Protein AF-A0A250XD36-F1 (afdb_monomer)

Mean predicted aligned error: 7.3 Å

Solvent-accessible surface area (backbone atoms only — not comparable to full-atom values): 6509 Å² total; per-residue (Å²): 131,86,70,87,44,87,92,45,79,80,44,81,89,50,89,79,45,75,67,58,54,51,52,44,54,56,50,49,56,47,53,50,45,56,51,50,42,64,72,39,62,94,52,95,69,84,75,80,81,83,82,62,70,54,54,71,59,76,85,60,74,85,55,56,66,67,59,54,50,51,42,40,72,71,70,50,64,48,60,79,84,61,36,33,48,61,68,65,25,48,47,53,57,52,49,70,74,68,48,84,89,113

Radius of gyration: 17.09 Å; Cα contacts (8 Å, |Δi|>4): 54; chains: 1; bounding box: 40×34×37 Å

Secondary structure (DSSP, 8-state):
-----GGGTT-SSS---HHHHHHHHHHHHHHHHHHHHHHTTTSS----------B-SGGGTTS-HHHHHHHHHTT-TTTTTSPBPHHHHHHHHHHHHH-TT-

Structure (mmCIF, N/CA/C/O backbone):
data_AF-A0A250XD36-F1
#
_entry.id   AF-A0A250XD36-F1
#
loop_
_atom_site.group_PDB
_atom_site.id
_atom_site.type_symbol
_atom_site.label_atom_id
_atom_site.label_alt_id
_atom_site.label_comp_id
_atom_site.label_asym_id
_atom_site.label_entity_id
_atom_site.label_seq_id
_atom_site.pdbx_PDB_ins_code
_atom_site.Cartn_x
_atom_site.Cartn_y
_atom_site.Cartn_z
_atom_site.occupancy
_atom_site.B_iso_or_equiv
_atom_site.auth_seq_id
_atom_site.auth_comp_id
_atom_site.auth_asym_id
_atom_site.auth_atom_id
_atom_site.pdbx_PDB_model_num
ATOM 1 N N . MET A 1 1 ? -3.269 -0.573 -23.663 1.00 44.91 1 MET A N 1
ATOM 2 C CA . MET A 1 1 ? -3.031 -0.840 -22.226 1.00 44.91 1 MET A CA 1
ATOM 3 C C . MET A 1 1 ? -3.424 -2.287 -21.967 1.00 44.91 1 MET A C 1
ATOM 5 O O . MET A 1 1 ? -4.543 -2.644 -22.304 1.00 44.91 1 MET A O 1
ATOM 9 N N . SER A 1 2 ? -2.521 -3.144 -21.484 1.00 54.47 2 SER A N 1
ATOM 10 C CA . SER A 1 2 ? -2.882 -4.524 -21.128 1.00 54.47 2 SER A CA 1
ATOM 11 C C . SER A 1 2 ? -3.705 -4.494 -19.840 1.00 54.47 2 SER A C 1
ATOM 13 O O . SER A 1 2 ? -3.175 -4.134 -18.789 1.00 54.47 2 SER A O 1
ATOM 15 N N . GLY A 1 3 ? -4.999 -4.788 -19.940 1.00 70.31 3 GLY A N 1
ATOM 16 C CA . GLY A 1 3 ? -5.920 -4.789 -18.803 1.00 70.31 3 GLY A CA 1
ATOM 17 C C . GLY A 1 3 ? -5.608 -5.870 -17.760 1.00 70.31 3 GLY A C 1
ATOM 18 O O . GLY A 1 3 ? -4.726 -6.717 -17.946 1.00 70.31 3 GLY A O 1
ATOM 19 N N . PHE A 1 4 ? -6.353 -5.823 -16.653 1.00 83.31 4 PHE A N 1
ATOM 20 C CA . PHE A 1 4 ? -6.370 -6.869 -15.632 1.00 83.31 4 PHE A CA 1
ATOM 21 C C . PHE A 1 4 ? -6.838 -8.182 -16.270 1.00 83.31 4 PHE A C 1
ATOM 23 O O . PHE A 1 4 ? -7.986 -8.282 -16.696 1.00 83.31 4 PHE A O 1
ATOM 30 N N . ASP A 1 5 ? -5.945 -9.165 -16.371 1.00 88.75 5 ASP A N 1
ATOM 31 C CA . ASP A 1 5 ? -6.244 -10.454 -16.999 1.00 88.75 5 ASP A CA 1
ATOM 32 C C . ASP A 1 5 ? -6.368 -11.532 -15.925 1.00 88.75 5 ASP A C 1
ATOM 34 O O . ASP A 1 5 ? -5.372 -12.005 -15.375 1.00 88.75 5 ASP A O 1
ATOM 38 N N . ILE A 1 6 ? -7.610 -11.906 -15.620 1.00 90.00 6 ILE A N 1
ATOM 39 C CA . ILE A 1 6 ? -7.922 -12.933 -14.624 1.00 90.00 6 ILE A CA 1
ATOM 40 C C . ILE A 1 6 ? -7.454 -14.333 -15.051 1.00 90.00 6 ILE A C 1
ATOM 42 O O . ILE A 1 6 ? -7.178 -15.171 -14.196 1.00 90.00 6 ILE A O 1
ATOM 46 N N . ASN A 1 7 ? -7.302 -14.576 -16.355 1.00 93.50 7 ASN A N 1
ATOM 47 C CA . ASN A 1 7 ? -6.878 -15.866 -16.902 1.00 93.50 7 ASN A CA 1
ATOM 48 C C . ASN A 1 7 ? -5.346 -15.990 -17.002 1.00 93.50 7 ASN A C 1
ATOM 50 O O . ASN A 1 7 ? -4.831 -17.075 -17.293 1.00 93.50 7 ASN A O 1
ATOM 54 N N . ASP A 1 8 ? -4.615 -14.897 -16.760 1.00 94.06 8 ASP A N 1
ATOM 55 C CA . ASP A 1 8 ? -3.151 -14.857 -16.729 1.00 94.06 8 ASP A CA 1
ATOM 56 C C . ASP A 1 8 ? -2.610 -13.851 -15.695 1.00 94.06 8 ASP A C 1
ATOM 58 O O . ASP A 1 8 ? -1.817 -12.946 -15.989 1.00 94.06 8 ASP A O 1
ATOM 62 N N . LEU A 1 9 ? -3.015 -14.029 -14.433 1.00 92.12 9 LEU A N 1
ATOM 63 C CA . LEU A 1 9 ? -2.594 -13.167 -13.319 1.00 92.12 9 LEU A CA 1
ATOM 64 C C . LEU A 1 9 ? -1.066 -13.067 -13.170 1.00 92.12 9 LEU A C 1
ATOM 66 O O . LEU A 1 9 ? -0.550 -12.032 -12.749 1.00 92.12 9 LEU A O 1
ATOM 70 N N . ASN A 1 10 ? -0.351 -14.128 -13.553 1.00 93.62 10 ASN A N 1
ATOM 71 C CA . ASN A 1 10 ? 1.096 -14.266 -13.401 1.00 93.62 10 ASN A CA 1
ATOM 72 C C . ASN A 1 10 ? 1.888 -13.919 -14.671 1.00 93.62 10 ASN A C 1
ATOM 74 O O . ASN A 1 10 ? 3.087 -14.180 -14.708 1.00 93.62 10 ASN A O 1
ATOM 78 N N . TRP A 1 11 ? 1.247 -13.337 -15.695 1.00 93.94 11 TRP A N 1
ATOM 79 C CA . TRP A 1 11 ? 1.914 -12.898 -16.930 1.00 93.94 11 TRP A CA 1
ATOM 80 C C . TRP A 1 11 ? 2.715 -14.018 -17.627 1.00 93.94 11 TRP A C 1
ATOM 82 O O . TRP A 1 11 ? 3.808 -13.782 -1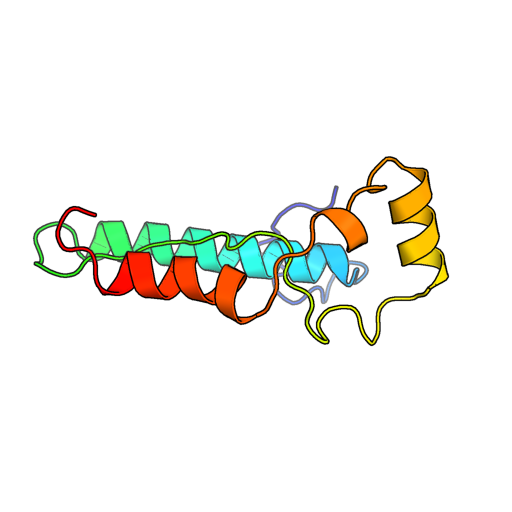8.139 1.00 93.94 11 TRP A O 1
ATOM 92 N N . LYS A 1 12 ? 2.192 -15.249 -17.637 1.00 94.88 12 LYS A N 1
ATOM 93 C CA . LYS A 1 12 ? 2.835 -16.415 -18.265 1.00 94.88 12 LYS A CA 1
ATOM 94 C C . LYS A 1 12 ? 2.620 -16.465 -19.777 1.00 94.88 12 LYS A C 1
ATOM 96 O O . LYS A 1 12 ? 3.446 -17.031 -20.486 1.00 94.88 12 LYS A O 1
ATOM 101 N N . LYS A 1 13 ? 1.502 -15.924 -20.267 1.00 93.81 13 LYS A N 1
ATOM 102 C CA . LYS A 1 13 ? 1.073 -16.003 -21.676 1.00 93.81 13 LYS A CA 1
ATOM 103 C C . LYS A 1 13 ? 1.265 -14.689 -22.433 1.00 93.81 13 LYS A C 1
ATOM 105 O O . LYS A 1 13 ? 1.089 -14.649 -23.647 1.00 93.81 13 LYS A O 1
ATOM 110 N N . ARG A 1 14 ? 1.618 -13.609 -21.733 1.00 90.44 14 ARG A N 1
ATOM 111 C CA . ARG A 1 14 ? 1.808 -12.265 -22.295 1.00 90.44 14 ARG A CA 1
ATOM 112 C C . ARG A 1 14 ? 3.144 -11.666 -21.875 1.00 90.44 14 ARG A C 1
ATOM 114 O O . ARG A 1 14 ? 3.711 -12.030 -20.851 1.00 90.44 14 ARG A O 1
ATOM 121 N N . LYS A 1 15 ? 3.635 -10.699 -22.654 1.00 91.56 15 LYS A N 1
ATOM 122 C CA . LYS A 1 15 ? 4.897 -10.003 -22.369 1.00 91.56 15 LYS A CA 1
ATOM 123 C C . LYS A 1 15 ? 4.834 -9.307 -21.007 1.00 91.56 15 LYS A C 1
ATOM 125 O O . LYS A 1 15 ? 4.019 -8.407 -20.823 1.00 91.56 15 LYS A O 1
ATOM 130 N N . TYR A 1 16 ? 5.728 -9.679 -20.092 1.00 89.44 16 TYR A N 1
ATOM 131 C CA . TYR A 1 16 ? 5.847 -9.043 -18.782 1.00 89.44 16 TYR A CA 1
ATOM 132 C C . TYR A 1 16 ? 6.232 -7.565 -18.903 1.00 89.44 16 TYR A C 1
ATOM 134 O O . TYR A 1 16 ? 7.165 -7.203 -19.624 1.00 89.44 16 TYR A O 1
ATOM 142 N N . THR A 1 17 ? 5.535 -6.711 -18.153 1.00 86.62 17 THR A N 1
ATOM 143 C CA . THR A 1 17 ? 5.922 -5.309 -17.970 1.00 86.62 17 THR A CA 1
ATOM 144 C C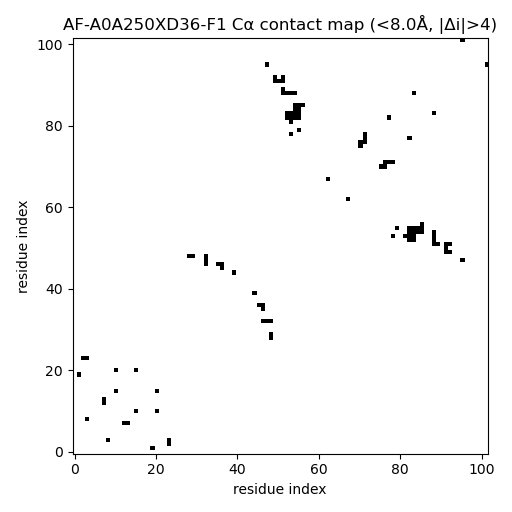 . THR A 1 17 ? 5.931 -4.987 -16.472 1.00 86.62 17 THR A C 1
ATOM 146 O O . THR A 1 17 ? 4.905 -5.187 -15.822 1.00 86.62 17 THR A O 1
ATOM 149 N N . PRO A 1 18 ? 7.041 -4.480 -15.894 1.00 84.06 18 PRO A N 1
ATOM 150 C CA . PRO A 1 18 ? 7.119 -4.222 -14.453 1.00 84.06 18 PRO A CA 1
ATOM 151 C C . PRO A 1 18 ? 6.004 -3.302 -13.937 1.00 84.06 18 PRO A C 1
ATOM 153 O O . PRO A 1 18 ? 5.345 -3.615 -12.949 1.00 84.06 18 PRO A O 1
ATOM 156 N N . TRP A 1 19 ? 5.734 -2.200 -14.646 1.00 82.81 19 TRP A N 1
ATOM 157 C CA . TRP A 1 19 ? 4.672 -1.258 -14.281 1.00 82.81 19 TRP A CA 1
ATOM 158 C C . TRP A 1 19 ? 3.270 -1.830 -14.461 1.00 82.81 19 TRP A C 1
ATOM 160 O O . TRP A 1 19 ? 2.413 -1.597 -13.613 1.00 82.81 19 TRP A O 1
ATOM 170 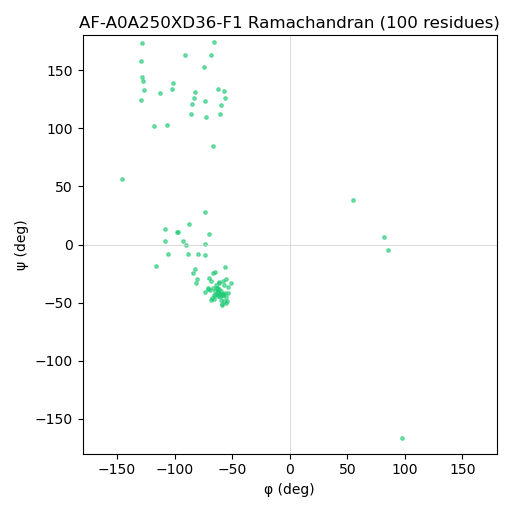N N . GLY A 1 20 ? 3.031 -2.598 -15.528 1.00 87.69 20 GLY A N 1
ATOM 171 C CA . GLY A 1 20 ? 1.739 -3.245 -15.747 1.00 87.69 20 GLY A CA 1
ATOM 172 C C . GLY A 1 20 ? 1.449 -4.300 -14.682 1.00 87.69 20 GLY A C 1
ATOM 173 O O . GLY A 1 20 ? 0.349 -4.332 -14.134 1.00 87.69 20 GLY A O 1
ATOM 174 N N . ALA A 1 21 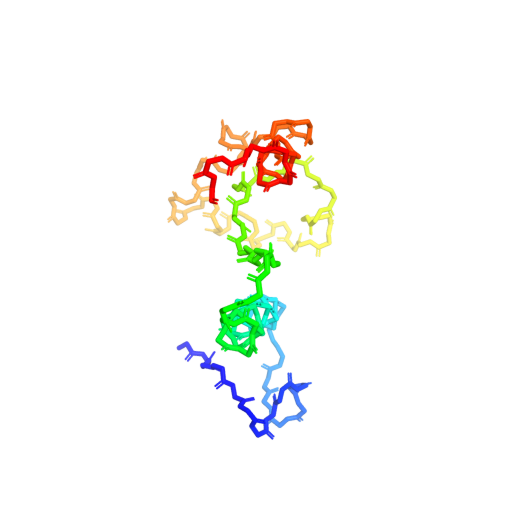? 2.443 -5.120 -14.332 1.00 89.75 21 ALA A N 1
ATOM 175 C CA . ALA A 1 21 ? 2.316 -6.117 -13.275 1.00 89.75 21 ALA A CA 1
ATOM 176 C C . ALA A 1 21 ? 2.109 -5.466 -11.897 1.00 89.75 21 ALA A C 1
ATOM 178 O O . ALA A 1 21 ? 1.213 -5.871 -11.153 1.00 89.75 21 ALA A O 1
ATOM 179 N N . TYR A 1 22 ? 2.865 -4.406 -11.586 1.00 88.00 22 TYR A N 1
ATOM 180 C CA . TYR A 1 22 ? 2.676 -3.612 -10.370 1.00 88.00 22 TYR A CA 1
ATOM 181 C C . TYR A 1 22 ? 1.268 -3.007 -10.297 1.00 88.00 22 TYR A C 1
ATOM 183 O O . TYR A 1 22 ? 0.573 -3.213 -9.301 1.00 88.00 22 TYR A O 1
ATOM 191 N N . ALA A 1 23 ? 0.811 -2.329 -11.355 1.00 89.44 23 ALA A N 1
ATOM 192 C CA . ALA A 1 23 ? -0.530 -1.750 -11.421 1.00 89.44 23 ALA A CA 1
ATOM 193 C C . ALA A 1 23 ? -1.622 -2.818 -11.240 1.00 89.44 23 ALA A C 1
ATOM 195 O O . ALA A 1 23 ? -2.552 -2.613 -10.460 1.00 89.44 23 ALA A O 1
ATOM 196 N N . GLN A 1 24 ? -1.471 -3.986 -11.876 1.00 93.56 24 GLN A N 1
ATOM 197 C CA . GLN A 1 24 ? -2.384 -5.116 -11.697 1.00 93.56 24 GLN A CA 1
ATOM 198 C C . GLN A 1 24 ? -2.431 -5.590 -10.237 1.00 93.56 24 GLN A C 1
ATOM 200 O O . GLN A 1 24 ? -3.520 -5.795 -9.705 1.00 93.56 24 GLN A O 1
ATOM 205 N N . SER A 1 25 ? -1.282 -5.716 -9.564 1.00 93.31 25 SER A N 1
ATOM 206 C CA . SER A 1 25 ? -1.242 -6.107 -8.144 1.00 93.31 25 SER A CA 1
ATOM 207 C C . SER A 1 25 ? -1.919 -5.085 -7.223 1.00 93.31 25 SER A C 1
ATOM 209 O O . SER A 1 25 ? -2.610 -5.459 -6.278 1.00 93.31 25 SER A O 1
ATOM 211 N N . LYS A 1 26 ? -1.782 -3.782 -7.510 1.00 94.00 26 LYS A N 1
ATOM 212 C CA . LYS A 1 26 ? -2.440 -2.729 -6.724 1.00 94.00 26 LYS A CA 1
ATOM 213 C C . LYS A 1 26 ? -3.945 -2.701 -6.959 1.00 94.00 26 LYS A C 1
ATOM 215 O O . LYS A 1 26 ? -4.691 -2.540 -5.997 1.00 94.00 26 LYS A O 1
ATOM 220 N N . LEU A 1 27 ? -4.390 -2.940 -8.191 1.00 94.44 27 LEU A N 1
ATOM 221 C CA . LEU A 1 27 ? -5.808 -3.131 -8.488 1.00 94.44 27 LEU A CA 1
ATOM 222 C C . LEU A 1 27 ? -6.369 -4.370 -7.772 1.00 94.44 27 LEU A C 1
ATOM 224 O O . LEU A 1 27 ? -7.450 -4.290 -7.196 1.00 94.44 27 LEU A O 1
ATOM 228 N N . ALA A 1 28 ? -5.623 -5.479 -7.730 1.00 94.69 28 ALA A N 1
ATOM 229 C CA . ALA A 1 28 ? -6.030 -6.680 -6.999 1.00 94.69 28 ALA A CA 1
ATOM 230 C C . ALA A 1 28 ? -6.263 -6.397 -5.503 1.00 94.69 28 ALA A C 1
ATOM 232 O O . ALA A 1 28 ? -7.283 -6.816 -4.964 1.00 94.69 28 ALA A O 1
ATOM 233 N N . ASN A 1 29 ? -5.386 -5.623 -4.852 1.00 96.12 29 ASN A N 1
ATOM 234 C CA . ASN A 1 29 ? -5.589 -5.207 -3.457 1.00 96.12 29 ASN A CA 1
ATOM 235 C C . ASN A 1 29 ? -6.889 -4.407 -3.266 1.00 96.12 29 ASN A C 1
ATOM 237 O O . ASN A 1 29 ? -7.587 -4.603 -2.273 1.00 96.12 29 ASN A O 1
ATOM 241 N N . ILE A 1 30 ? -7.225 -3.518 -4.208 1.00 96.81 30 ILE A N 1
ATOM 242 C CA . ILE A 1 30 ? -8.464 -2.727 -4.147 1.00 96.81 30 ILE A CA 1
ATOM 243 C C . ILE A 1 30 ? -9.691 -3.632 -4.280 1.00 96.81 30 ILE A C 1
ATOM 245 O O . ILE A 1 30 ? -10.632 -3.520 -3.495 1.00 96.81 30 ILE A O 1
ATOM 249 N N . LEU A 1 31 ? -9.672 -4.545 -5.253 1.00 95.56 31 LEU A N 1
ATOM 250 C CA . LEU A 1 31 ? -10.761 -5.498 -5.472 1.00 95.56 31 LEU A CA 1
ATOM 251 C C . LEU A 1 31 ? -10.950 -6.430 -4.270 1.00 95.56 31 LEU A C 1
ATOM 253 O O . LEU A 1 31 ? -12.088 -6.678 -3.873 1.00 95.56 31 LEU A O 1
ATOM 257 N N . LEU A 1 32 ? -9.851 -6.885 -3.660 1.00 96.31 32 LEU A N 1
ATOM 258 C CA . LEU A 1 32 ? -9.875 -7.701 -2.447 1.00 96.31 32 LEU A CA 1
ATOM 259 C C . LEU A 1 32 ? -10.578 -6.969 -1.304 1.00 96.31 32 LEU A C 1
ATOM 261 O O . LEU A 1 32 ? -11.512 -7.509 -0.719 1.00 96.31 32 LEU A O 1
ATOM 265 N N . VAL A 1 33 ? -10.169 -5.736 -1.006 1.00 97.50 33 VAL A N 1
ATOM 266 C CA . VAL A 1 33 ? -10.802 -4.949 0.059 1.00 97.50 33 VAL A CA 1
ATOM 267 C C . VAL A 1 33 ? -12.273 -4.688 -0.244 1.00 97.50 33 VAL A C 1
ATOM 269 O O . VAL A 1 33 ? -13.096 -4.839 0.651 1.00 97.50 33 VAL A O 1
ATOM 272 N N . LYS A 1 34 ? -12.629 -4.357 -1.492 1.00 97.12 34 LYS A N 1
ATOM 273 C CA . LYS A 1 34 ? -14.032 -4.160 -1.882 1.00 97.12 34 LYS A CA 1
ATOM 274 C C . LYS A 1 34 ? -14.874 -5.410 -1.612 1.00 97.12 34 LYS A C 1
ATOM 276 O O . LYS A 1 34 ? -15.987 -5.296 -1.108 1.00 97.12 34 LYS A O 1
ATOM 281 N N . HIS A 1 35 ? -14.348 -6.589 -1.937 1.00 97.75 35 HIS A N 1
ATOM 282 C CA . HIS A 1 35 ? -15.033 -7.849 -1.671 1.00 97.75 35 HIS A CA 1
ATOM 283 C C . HIS A 1 35 ? -15.138 -8.143 -0.169 1.00 97.75 35 HIS A C 1
ATOM 285 O O . HIS A 1 35 ? -16.222 -8.459 0.312 1.00 97.75 35 HIS A O 1
ATOM 291 N N . LEU A 1 36 ? -14.045 -7.977 0.583 1.00 98.00 36 LEU A N 1
ATOM 292 C CA . LEU A 1 36 ? -14.046 -8.182 2.033 1.00 98.00 36 LEU A CA 1
ATOM 293 C C . LEU A 1 36 ? -14.999 -7.216 2.751 1.00 98.00 36 LEU A C 1
ATOM 295 O O . LEU A 1 36 ? -15.679 -7.623 3.685 1.00 98.00 36 LEU A O 1
ATOM 299 N N . ALA A 1 37 ? -15.085 -5.961 2.303 1.00 97.06 37 ALA A N 1
ATOM 300 C CA . ALA A 1 37 ? -15.997 -4.975 2.873 1.00 97.06 37 ALA A CA 1
ATOM 301 C C . ALA A 1 37 ? -17.463 -5.402 2.703 1.00 97.06 37 ALA A C 1
ATOM 303 O O . ALA A 1 37 ? -18.234 -5.294 3.648 1.00 97.06 37 ALA A O 1
ATOM 304 N N . ALA A 1 38 ? -17.824 -5.950 1.537 1.00 97.44 38 ALA A N 1
ATOM 305 C CA . ALA A 1 38 ? -19.161 -6.497 1.306 1.00 97.44 38 ALA A CA 1
ATOM 306 C C . ALA A 1 38 ? -19.439 -7.744 2.165 1.00 97.44 38 ALA A C 1
ATOM 308 O O . ALA A 1 38 ? -20.543 -7.919 2.663 1.00 97.44 38 ALA A O 1
ATOM 309 N N . MET A 1 39 ? -18.440 -8.608 2.376 1.00 98.12 39 MET A N 1
ATOM 310 C CA . MET A 1 39 ? -18.595 -9.789 3.234 1.00 98.12 39 MET A CA 1
ATOM 311 C C . MET A 1 39 ? -18.774 -9.453 4.718 1.00 98.12 39 MET A C 1
ATOM 313 O O . MET A 1 39 ? -19.405 -10.222 5.439 1.00 98.12 39 MET A O 1
ATOM 317 N N . LEU A 1 40 ? -18.173 -8.358 5.186 1.00 97.50 40 LEU A N 1
ATOM 318 C CA . LEU A 1 40 ? -18.207 -7.941 6.590 1.00 97.50 40 LEU A CA 1
ATOM 319 C C . LEU A 1 40 ? -19.288 -6.894 6.884 1.00 97.50 40 LEU A C 1
ATOM 321 O O . LEU A 1 40 ? -19.304 -6.323 7.979 1.00 97.50 40 LEU A O 1
ATOM 325 N N . GLU A 1 41 ? -20.193 -6.642 5.938 1.00 96.25 41 GLU A N 1
ATOM 326 C CA . GLU A 1 41 ? -21.323 -5.742 6.139 1.00 96.25 41 GLU A CA 1
ATOM 327 C C . GLU A 1 41 ? -22.170 -6.200 7.342 1.00 96.25 41 GLU A C 1
ATOM 329 O O . GLU A 1 41 ? -22.474 -7.381 7.506 1.00 96.25 41 GLU A O 1
ATOM 334 N N . GLY A 1 42 ? -22.499 -5.265 8.238 1.00 95.81 42 GLY A N 1
ATOM 335 C CA . GLY A 1 42 ? -23.210 -5.551 9.492 1.00 95.81 42 GLY A CA 1
ATOM 336 C C . GLY A 1 42 ? -22.322 -5.972 10.671 1.00 95.81 42 GLY A C 1
ATOM 337 O O . GLY A 1 42 ? -22.819 -6.093 11.790 1.00 95.81 42 GLY A O 1
ATOM 338 N N . THR A 1 43 ? -21.013 -6.149 10.470 1.00 97.06 43 THR A N 1
ATOM 339 C CA . THR A 1 43 ? -20.048 -6.340 11.567 1.00 97.06 43 THR A CA 1
ATOM 340 C C . THR A 1 43 ? -19.470 -4.994 12.033 1.00 97.06 43 THR A C 1
ATOM 342 O O . THR A 1 43 ? -19.530 -4.009 11.296 1.00 97.06 43 THR A O 1
ATOM 345 N N . PRO A 1 44 ? -18.853 -4.910 13.228 1.00 95.25 44 PRO A N 1
ATOM 346 C CA . PRO A 1 44 ? -18.146 -3.697 13.651 1.00 95.25 44 PRO A CA 1
ATOM 347 C C . PRO A 1 44 ? -16.796 -3.485 12.934 1.00 95.25 44 PRO A C 1
ATOM 349 O O . PRO A 1 44 ? -16.091 -2.522 13.238 1.00 95.25 44 PRO A O 1
ATOM 352 N N . ILE A 1 45 ? -16.392 -4.381 12.023 1.00 95.38 45 ILE A N 1
ATOM 353 C CA . ILE A 1 45 ? -15.092 -4.325 11.345 1.00 95.38 45 ILE A CA 1
ATOM 354 C C . ILE A 1 45 ? -15.172 -3.366 10.152 1.00 95.38 45 ILE A C 1
ATOM 356 O O . ILE A 1 45 ? -15.996 -3.538 9.259 1.00 95.38 45 ILE A O 1
ATOM 360 N N . LYS A 1 46 ? -14.258 -2.392 10.100 1.00 94.12 46 LYS A N 1
ATOM 361 C CA . LYS A 1 46 ? -14.096 -1.467 8.968 1.00 94.12 46 LYS A CA 1
ATOM 362 C C . LYS A 1 46 ? -12.908 -1.888 8.107 1.00 94.12 46 LYS A C 1
ATOM 364 O O . LYS A 1 46 ? -11.861 -2.258 8.638 1.00 94.12 46 LYS A O 1
ATO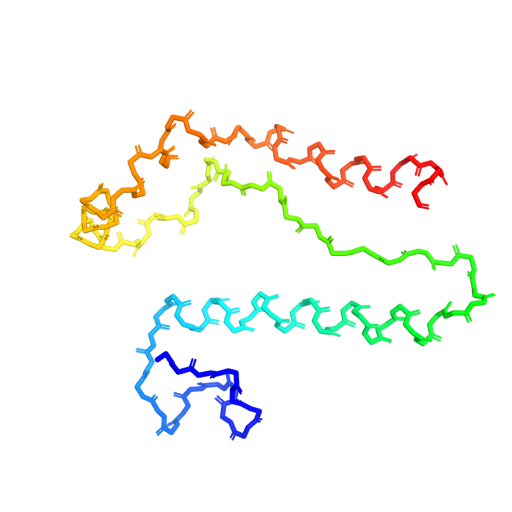M 369 N N . ILE A 1 47 ? -13.051 -1.813 6.784 1.00 95.56 47 ILE A N 1
ATOM 370 C CA . ILE A 1 47 ? -11.978 -2.142 5.836 1.00 95.56 47 ILE A CA 1
ATOM 371 C C . ILE A 1 47 ? -11.760 -0.975 4.878 1.00 95.56 47 ILE A C 1
ATOM 373 O O . ILE A 1 47 ? -12.708 -0.457 4.294 1.00 95.56 47 ILE A O 1
ATOM 377 N N . PHE A 1 48 ? -10.497 -0.597 4.676 1.00 95.38 48 PHE A N 1
ATOM 378 C CA . PHE A 1 48 ? -10.123 0.552 3.859 1.00 95.38 48 PHE A CA 1
ATOM 379 C C . PHE A 1 48 ? -9.072 0.202 2.806 1.00 95.38 48 PHE A C 1
ATOM 381 O O . PHE A 1 48 ? -8.133 -0.557 3.048 1.00 95.38 48 PHE A O 1
ATOM 388 N N . THR A 1 49 ? -9.190 0.832 1.640 1.00 96.12 49 THR A N 1
ATOM 389 C CA . THR A 1 49 ? -8.092 0.988 0.676 1.00 96.12 49 THR A CA 1
ATOM 390 C C . THR A 1 49 ? -7.544 2.394 0.779 1.00 96.12 49 THR A C 1
ATOM 392 O O . THR A 1 49 ? -8.313 3.351 0.753 1.00 96.12 49 THR A O 1
ATOM 395 N N . LEU A 1 50 ? -6.221 2.532 0.830 1.00 95.44 50 LEU A N 1
ATOM 396 C CA . LEU A 1 50 ? -5.568 3.824 1.016 1.00 95.44 50 LEU A CA 1
ATOM 397 C C . LEU A 1 50 ? -4.528 4.063 -0.075 1.00 95.44 50 LEU A C 1
ATOM 399 O O . LEU A 1 50 ? -3.771 3.160 -0.438 1.00 95.44 50 LEU A O 1
ATOM 403 N N . HIS A 1 51 ? -4.451 5.305 -0.545 1.00 91.88 51 HIS A N 1
ATOM 404 C CA . HIS A 1 51 ? -3.395 5.776 -1.431 1.00 91.88 51 HIS A CA 1
ATOM 405 C C . HIS A 1 51 ? -2.610 6.891 -0.719 1.00 91.88 51 HIS A C 1
ATOM 407 O O . HIS A 1 51 ? -3.077 8.029 -0.673 1.00 91.88 51 HIS A O 1
ATOM 413 N N . PRO A 1 52 ? -1.414 6.613 -0.164 1.00 90.69 52 PRO A N 1
ATOM 414 C CA . PRO A 1 52 ? -0.685 7.589 0.654 1.00 90.69 52 PRO A CA 1
ATOM 415 C C . PRO A 1 52 ? -0.055 8.725 -0.175 1.00 90.69 52 PRO A C 1
ATOM 417 O O . PRO A 1 52 ? 0.420 9.721 0.377 1.00 90.69 52 PRO A O 1
ATOM 420 N N . GLY A 1 53 ? -0.081 8.606 -1.505 1.00 86.75 53 GLY A N 1
ATOM 421 C CA . GLY A 1 53 ? 0.652 9.461 -2.433 1.00 86.75 53 GLY A CA 1
ATOM 422 C C . GLY A 1 53 ? 1.964 8.809 -2.860 1.00 86.75 53 GLY A C 1
ATOM 423 O O . GLY A 1 53 ? 2.183 7.616 -2.646 1.00 86.75 53 GLY A O 1
ATOM 424 N N . ILE A 1 54 ? 2.840 9.602 -3.467 1.00 83.94 54 ILE A N 1
ATOM 425 C CA . ILE A 1 54 ? 4.192 9.173 -3.833 1.00 83.94 54 ILE A CA 1
ATOM 426 C C . ILE A 1 54 ? 5.079 9.363 -2.605 1.00 83.94 54 ILE A C 1
ATOM 428 O O . ILE A 1 54 ? 5.174 10.475 -2.096 1.00 83.94 54 ILE A O 1
ATOM 432 N N . ILE A 1 55 ? 5.698 8.291 -2.108 1.00 85.69 55 ILE A N 1
ATOM 433 C CA . ILE A 1 55 ? 6.524 8.330 -0.893 1.00 85.69 55 ILE A CA 1
ATOM 434 C C . ILE A 1 55 ? 7.982 8.069 -1.262 1.00 85.69 55 ILE A C 1
ATOM 436 O O . ILE A 1 55 ? 8.274 7.082 -1.947 1.00 85.69 55 ILE A O 1
ATOM 440 N N . ALA A 1 56 ? 8.887 8.924 -0.780 1.00 82.38 56 ALA A N 1
ATOM 441 C CA . ALA A 1 56 ? 10.329 8.805 -0.981 1.00 82.38 56 ALA A CA 1
ATOM 442 C C . ALA A 1 56 ? 10.882 7.566 -0.248 1.00 82.38 56 ALA A C 1
ATOM 444 O O . ALA A 1 56 ? 11.326 7.622 0.896 1.00 82.38 56 ALA A O 1
ATOM 445 N N . THR A 1 57 ? 10.797 6.417 -0.916 1.00 80.81 57 THR A N 1
ATOM 446 C CA . THR A 1 57 ? 11.247 5.101 -0.446 1.00 80.81 57 THR A CA 1
ATOM 447 C C . THR A 1 57 ? 12.147 4.457 -1.497 1.00 80.81 57 THR A C 1
ATOM 449 O O . THR A 1 57 ? 12.236 4.921 -2.633 1.00 80.81 57 THR A O 1
ATOM 452 N N . ASN A 1 58 ? 12.742 3.309 -1.166 1.00 80.69 58 ASN A N 1
ATOM 453 C CA . ASN A 1 58 ? 13.532 2.513 -2.111 1.00 80.69 58 ASN A CA 1
ATOM 454 C C . ASN A 1 58 ? 12.698 1.831 -3.221 1.00 80.69 58 ASN A C 1
ATOM 456 O O . ASN A 1 58 ? 13.241 1.016 -3.963 1.00 80.69 58 ASN A O 1
ATOM 460 N N . LEU A 1 59 ? 11.402 2.145 -3.367 1.00 76.69 59 LEU A N 1
ATOM 461 C CA . LEU A 1 59 ? 10.511 1.540 -4.367 1.00 76.69 59 LEU A CA 1
ATOM 462 C C . LEU A 1 59 ? 11.031 1.707 -5.804 1.00 76.69 59 LEU A C 1
ATOM 464 O O . LEU A 1 59 ? 10.884 0.804 -6.623 1.00 76.69 59 LEU A O 1
ATOM 468 N N . PHE A 1 60 ? 11.674 2.837 -6.097 1.00 70.25 60 PHE A N 1
ATOM 469 C CA . PHE A 1 60 ? 12.202 3.139 -7.428 1.00 70.25 60 PHE A CA 1
ATOM 470 C C . PHE A 1 60 ? 13.669 2.723 -7.622 1.00 70.25 60 PHE A C 1
ATOM 472 O O . PHE A 1 60 ? 14.226 2.963 -8.689 1.00 70.25 60 PHE A O 1
ATOM 479 N N . LYS A 1 61 ? 14.305 2.082 -6.629 1.00 70.75 61 LYS A N 1
ATOM 480 C CA . LYS A 1 61 ? 15.758 1.817 -6.618 1.00 70.75 61 LYS A CA 1
ATOM 481 C C . LYS A 1 61 ? 16.252 1.012 -7.829 1.00 70.75 61 LYS A C 1
ATOM 483 O O . LYS A 1 61 ? 17.373 1.216 -8.273 1.00 70.75 61 LYS A O 1
ATOM 488 N N . ASN A 1 62 ? 15.411 0.125 -8.362 1.00 70.25 62 ASN A N 1
ATOM 489 C CA . ASN A 1 62 ? 15.739 -0.739 -9.502 1.00 70.25 62 ASN A CA 1
ATOM 490 C C . ASN A 1 62 ? 15.013 -0.325 -10.794 1.00 70.25 62 ASN A C 1
ATOM 492 O O . ASN A 1 62 ? 14.938 -1.105 -11.744 1.00 70.25 62 ASN A O 1
ATOM 496 N N . VAL A 1 63 ? 14.421 0.871 -10.832 1.00 68.75 63 VAL A N 1
ATOM 497 C CA . VAL A 1 63 ? 13.750 1.372 -12.034 1.00 68.75 63 VAL A CA 1
ATOM 498 C C . VAL A 1 63 ? 14.810 1.959 -12.960 1.00 68.75 63 VAL A C 1
ATOM 500 O O . VAL A 1 63 ? 15.664 2.728 -12.530 1.00 68.75 63 VAL A O 1
ATOM 503 N N . ASN A 1 64 ? 14.768 1.580 -14.239 1.00 70.50 64 ASN A N 1
ATOM 504 C CA . ASN A 1 64 ? 15.716 2.067 -15.237 1.00 70.50 64 ASN A CA 1
ATOM 505 C C . ASN A 1 64 ? 15.695 3.607 -15.277 1.00 70.50 64 ASN A C 1
ATOM 507 O O . ASN A 1 64 ? 14.637 4.206 -15.475 1.00 70.50 64 ASN A O 1
ATOM 511 N N . VAL A 1 65 ? 16.865 4.232 -15.126 1.00 64.94 65 VAL A N 1
ATOM 512 C CA . VAL A 1 65 ? 17.049 5.693 -15.147 1.00 64.94 65 VAL A CA 1
ATOM 513 C C . VAL A 1 65 ? 16.456 6.317 -16.412 1.00 64.94 65 VAL A C 1
ATOM 515 O O . VAL A 1 65 ? 15.828 7.367 -16.337 1.00 64.94 65 VAL A O 1
ATOM 518 N N . PHE A 1 66 ? 16.546 5.642 -17.559 1.00 67.44 66 PHE A N 1
ATOM 519 C CA . PHE A 1 66 ? 15.936 6.096 -18.810 1.00 67.44 66 PHE A CA 1
ATOM 520 C C . PHE A 1 66 ? 14.403 6.157 -18.733 1.00 67.44 66 PHE A C 1
ATOM 522 O O . PHE A 1 66 ? 13.778 7.082 -19.243 1.00 67.44 66 PHE A O 1
ATOM 529 N N . LEU A 1 67 ? 13.785 5.200 -18.040 1.00 66.31 67 LEU A N 1
ATOM 530 C CA . LEU A 1 67 ? 12.340 5.162 -17.829 1.00 66.31 67 LEU A CA 1
ATOM 531 C C . LEU A 1 67 ? 11.889 6.264 -16.865 1.00 66.31 67 LEU A C 1
ATOM 533 O O . LEU A 1 67 ? 10.862 6.896 -17.093 1.00 66.31 67 LEU A O 1
ATOM 537 N N . VAL A 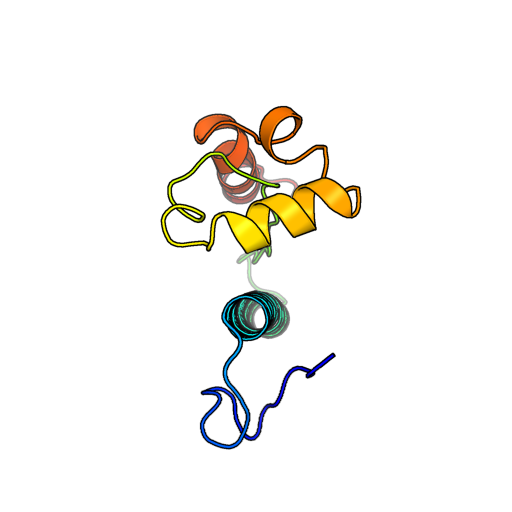1 68 ? 12.691 6.526 -15.829 1.00 65.25 68 VAL A N 1
ATOM 538 C CA . VAL A 1 68 ? 12.499 7.664 -14.922 1.00 65.25 68 VAL A CA 1
ATOM 539 C C . VAL A 1 68 ? 12.594 8.978 -15.704 1.00 65.25 68 VAL A C 1
ATOM 541 O O . VAL A 1 68 ? 11.719 9.823 -15.566 1.00 65.25 68 VAL A O 1
ATOM 544 N N . LEU A 1 69 ? 13.576 9.137 -16.596 1.00 62.81 69 LEU A N 1
ATOM 545 C CA . LEU A 1 69 ? 13.730 10.333 -17.435 1.00 62.81 69 LEU A CA 1
ATOM 546 C C . LEU A 1 69 ? 12.572 10.530 -18.429 1.00 62.81 69 LEU A C 1
ATOM 548 O O . LEU A 1 69 ? 12.097 11.651 -18.596 1.00 62.81 69 LEU A O 1
ATOM 552 N N . ILE A 1 70 ? 12.059 9.462 -19.049 1.00 68.12 70 ILE A N 1
ATOM 553 C CA . ILE A 1 70 ? 10.855 9.537 -19.899 1.00 68.12 70 ILE A CA 1
ATOM 554 C C . ILE A 1 70 ? 9.641 9.971 -19.075 1.00 68.12 70 ILE A C 1
ATOM 556 O O . ILE A 1 70 ? 8.885 10.838 -19.504 1.00 68.12 70 ILE A O 1
ATOM 560 N N . MET A 1 71 ? 9.476 9.404 -17.879 1.00 63.44 71 MET A N 1
ATOM 561 C CA . MET A 1 71 ? 8.455 9.832 -16.928 1.00 63.44 71 MET A CA 1
ATOM 562 C C . MET A 1 71 ? 8.594 11.338 -16.636 1.00 63.44 71 MET A C 1
ATOM 564 O O . MET A 1 71 ? 7.643 12.084 -16.844 1.00 63.44 71 MET A O 1
ATOM 568 N N . PHE A 1 72 ? 9.790 11.826 -16.295 1.00 60.19 72 PHE A N 1
ATOM 569 C CA . PHE A 1 72 ? 10.059 13.266 -16.136 1.00 60.19 72 PHE A CA 1
ATOM 570 C C . PHE A 1 72 ? 9.661 14.101 -17.368 1.00 60.19 72 PHE A C 1
ATOM 572 O O . PHE A 1 72 ? 9.069 15.168 -17.218 1.00 60.19 72 PHE A O 1
ATOM 579 N N . SER A 1 73 ? 9.947 13.601 -18.573 1.00 58.88 73 SER A N 1
ATOM 580 C CA . SER A 1 73 ? 9.697 14.286 -19.853 1.00 58.88 73 SER A CA 1
ATOM 581 C C . SER A 1 73 ? 8.207 14.403 -20.200 1.00 58.88 73 SER A C 1
ATOM 583 O O . SER A 1 73 ? 7.799 15.343 -20.874 1.00 58.88 73 SER A O 1
ATOM 585 N N . LEU A 1 74 ? 7.381 13.461 -19.733 1.00 59.59 74 LEU A N 1
ATOM 586 C CA . LEU A 1 74 ? 5.941 13.384 -20.017 1.00 59.59 74 LEU A CA 1
ATOM 587 C C . LEU A 1 74 ? 5.071 14.192 -19.034 1.00 59.59 74 LEU A C 1
ATOM 589 O O . LEU A 1 74 ? 3.872 13.949 -18.919 1.00 59.59 74 LEU A O 1
ATOM 593 N N . GLY A 1 75 ? 5.651 15.140 -18.293 1.00 53.88 75 GLY A N 1
ATOM 594 C CA . GLY A 1 75 ? 4.901 15.960 -17.334 1.00 53.88 75 GLY A CA 1
ATOM 595 C C . GLY A 1 75 ? 4.670 15.290 -15.976 1.00 53.88 75 GLY A C 1
ATOM 596 O O . GLY A 1 75 ? 4.072 15.892 -15.087 1.00 53.88 75 GLY A O 1
ATOM 597 N N . TRP A 1 76 ? 5.256 14.111 -15.731 1.00 54.84 76 TRP A N 1
ATOM 598 C CA . TRP A 1 76 ? 5.466 13.562 -14.379 1.00 54.84 76 TRP A CA 1
ATOM 599 C C . TRP A 1 76 ? 6.603 14.307 -13.630 1.00 54.84 76 TRP A C 1
ATOM 601 O O . TRP A 1 76 ? 7.248 13.781 -12.726 1.00 54.84 76 TRP A O 1
ATOM 611 N N . LEU A 1 77 ? 6.806 15.583 -13.981 1.00 45.25 77 LEU A N 1
ATOM 612 C CA . LEU A 1 77 ? 7.804 16.543 -13.499 1.00 45.25 77 LEU A CA 1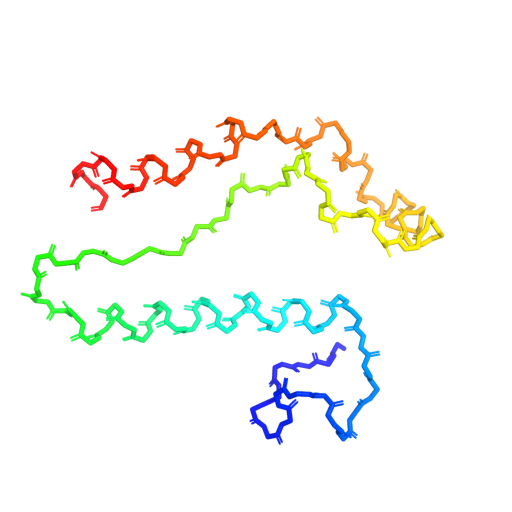
ATOM 613 C C . LEU A 1 77 ? 7.777 16.748 -11.972 1.00 45.25 77 LEU A C 1
ATOM 615 O O . LEU A 1 77 ? 8.754 17.197 -11.381 1.00 45.25 77 LEU A O 1
ATOM 619 N N . PHE A 1 78 ? 6.679 16.386 -11.310 1.00 50.53 78 PHE A N 1
ATOM 620 C CA . PHE A 1 78 ? 6.486 16.615 -9.880 1.00 50.53 78 PHE A CA 1
ATOM 621 C C . PHE A 1 78 ? 6.973 15.473 -8.978 1.00 50.53 78 PHE A C 1
ATOM 623 O O . PHE A 1 78 ? 6.877 15.602 -7.766 1.00 50.53 78 PHE A O 1
ATOM 630 N N . LEU A 1 79 ? 7.512 14.364 -9.498 1.00 53.97 79 LEU A N 1
ATOM 631 C CA . LEU A 1 79 ? 7.844 13.189 -8.671 1.00 53.97 79 LEU A CA 1
ATOM 632 C C . LEU A 1 79 ? 8.797 13.454 -7.479 1.00 53.97 79 LEU A C 1
ATOM 634 O O . LEU A 1 79 ? 8.506 12.930 -6.406 1.00 53.97 79 LEU A O 1
ATOM 638 N N . PRO A 1 80 ? 9.878 14.253 -7.595 1.00 51.03 80 PRO A N 1
ATOM 639 C CA . PRO A 1 80 ? 10.746 14.574 -6.452 1.00 51.03 80 PRO A CA 1
ATOM 640 C C . PRO A 1 80 ? 10.207 15.705 -5.567 1.00 51.03 80 PRO A C 1
ATOM 642 O O . PRO A 1 80 ? 10.420 15.694 -4.360 1.00 51.03 80 PRO A O 1
ATOM 645 N N . LEU A 1 81 ? 9.506 16.681 -6.154 1.00 51.53 81 LEU A N 1
ATOM 646 C CA . LEU A 1 81 ? 8.962 17.848 -5.441 1.00 51.53 81 LEU A CA 1
ATOM 647 C C . LEU A 1 81 ? 7.623 17.553 -4.743 1.00 51.53 81 LEU A C 1
ATOM 649 O O . LEU A 1 81 ? 7.259 18.242 -3.797 1.00 51.53 81 LEU A O 1
ATOM 653 N N . ALA A 1 82 ? 6.903 16.519 -5.182 1.00 60.88 82 ALA A N 1
ATOM 654 C CA . ALA A 1 82 ? 5.634 16.065 -4.615 1.00 60.88 82 ALA A CA 1
ATOM 655 C C . ALA A 1 82 ? 5.758 14.740 -3.844 1.00 60.88 82 ALA A C 1
ATOM 657 O O . ALA A 1 82 ? 4.743 14.211 -3.378 1.00 60.88 82 ALA A O 1
ATOM 658 N N . SER A 1 83 ? 6.968 14.178 -3.703 1.00 71.94 83 SER A N 1
ATOM 659 C CA . SER A 1 83 ? 7.148 12.988 -2.873 1.00 71.94 83 SER A CA 1
ATOM 660 C C . SER A 1 83 ? 7.069 13.355 -1.397 1.00 71.94 83 SER A C 1
ATOM 662 O O . SER A 1 83 ? 7.835 14.181 -0.904 1.00 71.94 83 SER A O 1
ATOM 664 N N . LYS A 1 84 ? 6.159 12.704 -0.681 1.00 84.50 84 LYS A N 1
ATOM 665 C CA . LYS A 1 84 ? 6.051 12.797 0.772 1.00 84.50 84 LYS A CA 1
ATOM 666 C C . LYS A 1 84 ? 7.173 12.005 1.444 1.00 84.50 84 LYS A C 1
ATOM 668 O O . LYS A 1 84 ? 7.652 10.996 0.914 1.00 84.50 84 LYS A O 1
ATOM 673 N N . THR A 1 85 ? 7.545 12.417 2.652 1.00 89.62 85 THR A N 1
ATOM 674 C CA . THR A 1 85 ? 8.428 11.629 3.523 1.00 89.62 85 THR A CA 1
ATOM 675 C C . THR A 1 85 ? 7.731 10.354 4.008 1.00 89.62 85 THR A C 1
ATOM 677 O O . THR A 1 85 ? 6.502 10.245 3.965 1.00 89.62 85 THR A O 1
ATOM 680 N N . VAL A 1 86 ? 8.501 9.381 4.508 1.00 92.00 86 VAL A N 1
ATOM 681 C CA . VAL A 1 86 ? 7.938 8.146 5.087 1.00 92.00 86 VAL A CA 1
ATOM 682 C C . VAL A 1 86 ? 6.912 8.445 6.193 1.00 92.00 86 VAL A C 1
ATOM 684 O O . VAL A 1 86 ? 5.800 7.924 6.086 1.00 92.00 86 VAL A O 1
ATOM 687 N N . PRO A 1 87 ? 7.184 9.323 7.185 1.00 95.19 87 PRO A N 1
ATOM 688 C CA . PRO A 1 87 ? 6.181 9.691 8.187 1.00 95.19 87 PRO A CA 1
ATOM 689 C C . PRO A 1 87 ? 4.913 10.326 7.596 1.00 95.19 87 PRO A C 1
ATOM 691 O O . PRO A 1 87 ? 3.805 9.961 7.983 1.00 95.19 87 PRO A O 1
ATOM 694 N N . GLN A 1 88 ? 5.049 11.228 6.617 1.00 93.62 88 GLN A N 1
ATOM 695 C CA . GLN A 1 88 ? 3.901 11.856 5.946 1.00 93.62 88 GLN A CA 1
ATOM 696 C C . GLN A 1 88 ? 3.048 10.842 5.165 1.00 93.62 88 GLN A C 1
ATOM 698 O O . GLN A 1 88 ? 1.827 10.978 5.100 1.00 93.62 88 GLN A O 1
ATOM 703 N N . GLY A 1 89 ? 3.671 9.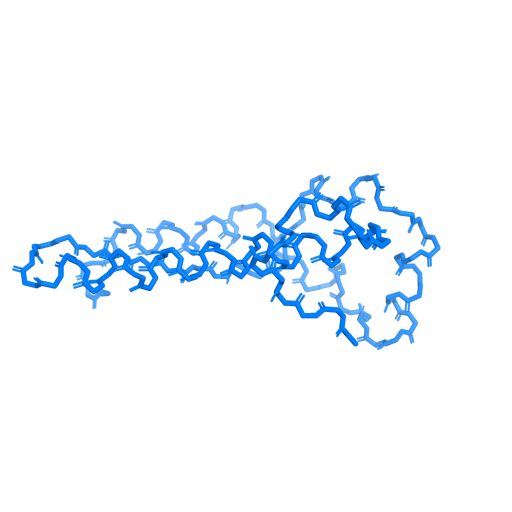822 4.570 1.00 92.25 89 GLY A N 1
ATOM 704 C CA . GLY A 1 89 ? 2.957 8.715 3.933 1.00 92.25 89 GLY A CA 1
ATOM 705 C C . GLY A 1 89 ? 2.228 7.832 4.943 1.00 92.25 89 GLY A C 1
ATOM 706 O O . GLY A 1 89 ? 1.039 7.545 4.770 1.00 92.25 89 GLY A O 1
ATOM 707 N N . ALA A 1 90 ? 2.926 7.449 6.015 1.00 95.44 90 ALA A N 1
ATOM 708 C CA . ALA A 1 90 ? 2.404 6.598 7.084 1.00 95.44 90 ALA A CA 1
ATOM 709 C C . ALA A 1 90 ? 1.206 7.227 7.810 1.00 95.44 90 ALA A C 1
ATOM 711 O O . ALA A 1 90 ? 0.284 6.507 8.193 1.00 95.44 90 ALA A O 1
ATOM 712 N N . ALA A 1 91 ? 1.163 8.560 7.917 1.00 96.56 91 ALA A N 1
ATOM 713 C CA . ALA A 1 91 ? 0.046 9.288 8.517 1.00 96.56 91 ALA A CA 1
ATOM 714 C C . ALA A 1 91 ? -1.323 8.890 7.930 1.00 96.56 91 ALA A C 1
ATOM 716 O O . ALA A 1 91 ? -2.299 8.830 8.667 1.00 96.56 91 ALA A O 1
ATOM 717 N N . THR A 1 92 ? -1.393 8.535 6.640 1.00 95.75 92 THR A N 1
ATOM 718 C CA . THR A 1 92 ? -2.641 8.073 5.995 1.00 95.75 92 THR A CA 1
ATOM 719 C C . THR A 1 92 ? -3.154 6.767 6.612 1.00 95.75 92 THR A C 1
ATOM 721 O O . THR A 1 92 ? -4.349 6.613 6.843 1.00 95.75 92 THR A O 1
ATOM 724 N N . GLN A 1 93 ? -2.250 5.821 6.885 1.00 96.12 93 GLN A N 1
ATOM 725 C CA . GLN A 1 93 ? -2.592 4.531 7.492 1.00 96.12 93 GLN A CA 1
ATOM 726 C C . GLN A 1 93 ? -2.922 4.688 8.973 1.00 96.12 93 GLN A C 1
ATOM 728 O O . GLN A 1 93 ? -3.890 4.099 9.439 1.00 96.12 93 GLN A O 1
ATOM 733 N N . VAL A 1 94 ? -2.157 5.518 9.690 1.00 97.19 94 VAL A N 1
ATOM 734 C CA . VAL A 1 94 ? -2.430 5.828 11.099 1.00 97.19 94 VAL A CA 1
ATOM 735 C C . VAL A 1 94 ? -3.808 6.465 11.237 1.00 97.19 94 VAL A C 1
ATOM 737 O O . VAL A 1 94 ? -4.599 5.993 12.040 1.00 97.19 94 VAL A O 1
ATOM 740 N N . TYR A 1 95 ? -4.128 7.465 10.413 1.00 96.44 95 TYR A N 1
ATOM 741 C CA . TYR A 1 95 ? -5.438 8.116 10.406 1.00 96.44 95 TYR A CA 1
ATOM 742 C C . TYR A 1 95 ? -6.569 7.106 10.164 1.00 96.44 95 TYR A C 1
ATOM 744 O O . TYR A 1 95 ? -7.521 7.053 10.935 1.00 96.44 95 TYR A O 1
ATOM 752 N N . ALA A 1 96 ? -6.426 6.245 9.151 1.00 96.06 96 ALA A N 1
ATOM 753 C CA . ALA A 1 96 ? -7.412 5.207 8.856 1.00 96.06 96 ALA A CA 1
ATOM 754 C C . ALA A 1 96 ? -7.610 4.192 9.991 1.00 96.06 96 ALA A C 1
ATOM 756 O O . ALA A 1 96 ? -8.709 3.680 10.179 1.00 96.06 96 ALA A O 1
ATOM 757 N N . ALA A 1 97 ? -6.547 3.892 10.736 1.00 95.50 97 ALA A N 1
ATOM 758 C CA . ALA A 1 97 ? -6.581 2.914 11.814 1.00 95.50 97 ALA A CA 1
ATOM 759 C C . ALA A 1 97 ? -7.096 3.483 13.145 1.00 95.50 97 ALA A C 1
ATOM 761 O O . ALA A 1 97 ? -7.557 2.709 13.982 1.00 95.50 97 ALA A O 1
ATOM 762 N N . THR A 1 98 ? -6.988 4.796 13.376 1.00 96.56 98 THR A N 1
ATOM 763 C CA . THR A 1 98 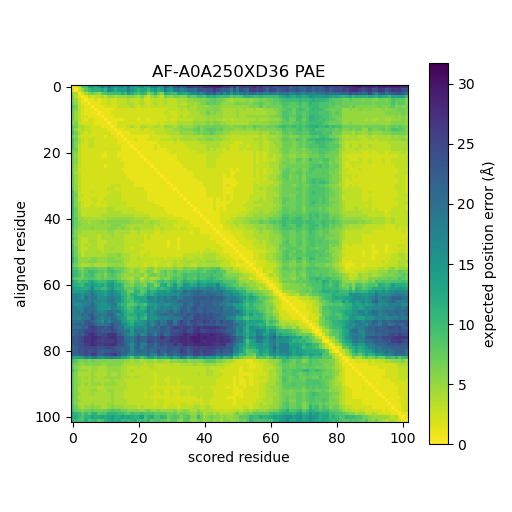? -7.222 5.384 14.707 1.00 96.56 98 THR A CA 1
ATOM 764 C C . THR A 1 98 ? -8.400 6.341 14.788 1.00 96.56 98 THR A C 1
ATOM 766 O O . THR A 1 98 ? -8.864 6.594 15.896 1.00 96.56 98 THR A O 1
ATOM 769 N N . VAL A 1 99 ? -8.896 6.873 13.667 1.00 96.38 99 VAL A N 1
ATOM 770 C CA . VAL A 1 99 ? -9.987 7.856 13.669 1.00 96.38 99 VAL A CA 1
ATOM 771 C C . VAL A 1 99 ? -11.342 7.144 13.689 1.00 96.38 99 VAL A C 1
ATOM 773 O O . VAL A 1 99 ? -11.713 6.520 12.695 1.00 96.38 99 VAL A O 1
ATOM 776 N N . PRO A 1 100 ? -12.122 7.234 14.787 1.00 89.00 100 PRO A N 1
ATOM 777 C CA . PRO A 1 100 ? -13.354 6.456 14.928 1.00 89.00 100 PRO A CA 1
ATOM 778 C C . PRO A 1 100 ? -14.454 6.818 13.922 1.00 89.00 100 PRO A C 1
ATOM 780 O O . PRO A 1 100 ? -15.335 5.996 13.670 1.00 89.00 100 PRO A O 1
ATOM 783 N N . GLN A 1 101 ? -14.417 8.037 13.371 1.00 87.12 101 GLN A N 1
ATOM 784 C CA . GLN A 1 101 ? -15.443 8.597 12.484 1.00 87.12 101 GLN A CA 1
ATOM 785 C C . GLN A 1 101 ? -15.361 8.116 11.025 1.00 87.12 101 GLN A C 1
ATOM 787 O O . GLN A 1 101 ? -16.250 8.453 10.247 1.00 87.12 101 GLN A O 1
ATOM 792 N N . LEU A 1 102 ? -14.309 7.381 10.647 1.00 83.25 102 LEU A N 1
ATOM 793 C CA . LEU A 1 102 ? -14.149 6.818 9.299 1.00 83.25 102 LEU A CA 1
ATOM 794 C C . LEU A 1 102 ? -15.059 5.629 9.007 1.00 83.25 102 LEU A C 1
ATOM 796 O O . LEU A 1 102 ? -15.491 4.975 9.977 1.00 83.25 102 LEU A O 1
#

Foldseek 3Di:
DDDQDPPCLPCPPHDDDPVVNVVNVLVVVVVVQVVVQVVCPPPPDDTDDDDLDAAPDCPCVPPPPVVVVVCCVVPVVCNVVRHDYPVSSCVRVVCVVPPSVD

Sequence (102 aa):
MSGFDINDLNWKKRKYTPWGAYAQSKLANILLVKHLAAMLEGTPIKIFTLHPGIIATNLFKNVNVFLVLIMFSLGWLFLPLASKTVPQGAATQVYAATVPQL

InterPro domains:
  IPR036291 NAD(P)-binding domain superfamily [SSF51735] (11-100)

Organism: NCBI:txid1157962

pLDDT: mean 84.01, std 14.97, range [44.91, 98.12]